Protein AF-A0A3D5URD0-F1 (afdb_monomer_lite)

Radius of gyration: 15.81 Å; chains: 1; bounding box: 38×29×40 Å

Secondary structure (DSSP, 8-state):
--S----HHHHHHHHHHHHHHHHS-GGG-SHHHHHHH-S-HHHHHHHGGGSTTSTTHHHHS-SS------SS-----TTTTTSTTHHHHHHHHHHHHHTT--SS----

Sequence (108 aa):
REGVAVTPEVKEHIWTALSSLASAPPGERTITGLAVLLQSNDLKQALRPYCVGGPYGRLLDAETEHLGSADVQAFEIEGLVGTGAAPAVLSYLFHRIGDRLDGRPTLL

pLDDT: mean 92.63, std 4.99, range [61.97, 98.0]

Foldseek 3Di:
DLPDDDDPVNVVQQVQLQVVLVPDDPLLSFLQNSLVSGPDPSVNVSSQLCPVVHVNVCQGGDSDDDQDDDLDGDDDCVVVPPDPCNVVSVVVVVVVVVVVCPPPDHDD

Structure (mmCIF, N/CA/C/O backbone):
data_AF-A0A3D5URD0-F1
#
_entry.id   AF-A0A3D5URD0-F1
#
loop_
_atom_site.group_PDB
_atom_site.id
_atom_site.type_symbol
_atom_site.label_atom_id
_atom_site.label_alt_id
_atom_site.label_comp_id
_atom_site.label_asym_id
_atom_site.label_entity_id
_atom_site.label_seq_id
_atom_site.pdbx_PDB_ins_code
_atom_site.Cartn_x
_atom_site.Cartn_y
_atom_site.Cartn_z
_atom_site.occupancy
_atom_site.B_iso_or_equiv
_atom_site.auth_seq_id
_atom_site.auth_comp_id
_atom_site.auth_asym_id
_atom_site.auth_atom_id
_atom_site.pdbx_PDB_model_num
ATOM 1 N N . ARG A 1 1 ? -6.542 12.037 0.686 1.00 61.97 1 ARG A N 1
ATOM 2 C CA . ARG A 1 1 ? -6.200 11.827 2.117 1.00 61.97 1 ARG A CA 1
ATOM 3 C C . ARG A 1 1 ? -7.468 11.329 2.791 1.00 61.97 1 ARG A C 1
ATOM 5 O O . ARG A 1 1 ? -8.451 12.049 2.729 1.00 61.97 1 ARG A O 1
ATOM 12 N N . GLU A 1 2 ? -7.446 10.150 3.408 1.00 74.75 2 GLU A N 1
ATOM 13 C CA . GLU A 1 2 ? -8.635 9.432 3.923 1.00 74.75 2 GLU A CA 1
ATOM 14 C C . GLU A 1 2 ? -9.267 10.036 5.199 1.00 74.75 2 GLU A C 1
ATOM 16 O O . GLU A 1 2 ? -10.017 9.374 5.902 1.00 74.75 2 GLU A O 1
ATOM 21 N N . GLY A 1 3 ? -8.948 11.287 5.548 1.00 81.12 3 GLY A N 1
ATOM 22 C CA . GLY A 1 3 ? -9.603 12.018 6.643 1.00 81.12 3 GLY A CA 1
ATOM 23 C C . GLY A 1 3 ? -9.240 11.604 8.077 1.00 81.12 3 GLY A C 1
ATOM 24 O O . GLY A 1 3 ? -9.632 12.307 9.002 1.00 81.12 3 GLY A O 1
ATOM 25 N N . VAL A 1 4 ? -8.463 10.535 8.288 1.00 89.94 4 VAL A N 1
ATOM 26 C CA . VAL A 1 4 ? -8.049 10.100 9.636 1.00 89.94 4 VAL A CA 1
ATOM 27 C C . VAL A 1 4 ? -6.846 10.905 10.135 1.00 89.94 4 VAL A C 1
ATOM 29 O O . VAL A 1 4 ? -5.800 10.965 9.483 1.00 89.94 4 VAL A O 1
ATOM 32 N N . ALA A 1 5 ? -6.974 11.513 11.315 1.00 93.12 5 ALA A N 1
ATOM 33 C CA . ALA A 1 5 ? -5.866 12.185 11.984 1.00 93.12 5 ALA A CA 1
ATOM 34 C C . ALA A 1 5 ? -4.856 11.158 12.524 1.00 93.12 5 ALA A C 1
ATOM 36 O O . ALA A 1 5 ? -5.217 10.237 13.253 1.00 93.12 5 ALA A O 1
ATOM 37 N N . VAL A 1 6 ? -3.572 11.323 12.194 1.00 92.19 6 VAL A N 1
ATOM 38 C CA . VAL A 1 6 ? -2.512 10.398 12.627 1.00 92.19 6 VAL A CA 1
ATOM 39 C C . VAL A 1 6 ? -2.054 10.752 14.044 1.00 92.19 6 VAL A C 1
ATOM 41 O O . VAL A 1 6 ? -1.115 11.526 14.236 1.00 92.19 6 VAL A O 1
ATOM 44 N N . THR A 1 7 ? -2.726 10.185 15.043 1.00 96.06 7 THR A N 1
ATOM 45 C CA . THR A 1 7 ? -2.371 10.307 16.466 1.00 96.06 7 THR A CA 1
ATOM 46 C C . THR A 1 7 ? -1.403 9.194 16.905 1.00 96.06 7 THR A C 1
ATOM 48 O O . THR A 1 7 ? -1.222 8.214 16.177 1.00 96.06 7 THR A O 1
ATOM 51 N N . PRO A 1 8 ? -0.763 9.300 18.086 1.00 97.12 8 PRO A N 1
ATOM 52 C CA . PRO A 1 8 ? 0.029 8.201 18.645 1.00 97.12 8 PRO A CA 1
ATOM 53 C C . PRO A 1 8 ? -0.762 6.893 18.795 1.00 97.12 8 PRO A C 1
ATOM 55 O O . PRO A 1 8 ? -0.252 5.836 18.448 1.00 97.12 8 PRO A O 1
ATOM 58 N N . GLU A 1 9 ? -2.023 6.965 19.221 1.00 96.00 9 GLU A N 1
ATOM 59 C CA . GLU A 1 9 ? -2.912 5.801 19.341 1.00 96.00 9 GLU A CA 1
ATOM 60 C C . GLU A 1 9 ? -3.201 5.146 17.981 1.00 96.00 9 GLU A C 1
ATOM 62 O O . GLU A 1 9 ? -3.118 3.928 17.841 1.00 96.00 9 GLU A O 1
ATOM 67 N N . VAL A 1 10 ? -3.441 5.949 16.937 1.00 96.00 10 VAL A N 1
ATOM 68 C CA . VAL A 1 10 ? -3.573 5.441 15.562 1.00 96.00 10 VAL A CA 1
ATOM 69 C C . VAL A 1 10 ? -2.302 4.718 15.116 1.00 96.00 10 VAL A C 1
ATOM 71 O O . VAL A 1 10 ? -2.385 3.644 14.519 1.00 96.00 10 VAL A O 1
ATOM 74 N N . LYS A 1 11 ? -1.122 5.272 15.420 1.00 96.19 11 LYS A N 1
ATOM 75 C CA . LYS A 1 11 ? 0.155 4.613 15.111 1.00 96.19 11 LYS A CA 1
ATOM 76 C C . LYS A 1 11 ? 0.299 3.287 15.855 1.00 96.19 11 LYS A C 1
ATOM 78 O O . LYS A 1 11 ? 0.754 2.329 15.241 1.00 96.19 11 LYS A O 1
ATOM 83 N N . GLU A 1 12 ? -0.122 3.217 17.115 1.00 97.44 12 GLU A N 1
ATOM 84 C CA . GLU A 1 12 ? -0.076 1.987 17.913 1.00 97.44 12 GLU A CA 1
ATOM 85 C C . GLU A 1 12 ? -0.989 0.896 17.336 1.00 97.44 12 GLU A C 1
ATOM 87 O O . GLU A 1 12 ? -0.570 -0.252 17.179 1.00 97.44 12 GLU A O 1
ATOM 92 N N . HIS A 1 13 ? -2.211 1.252 16.922 1.00 97.12 13 HIS A N 1
ATOM 93 C CA . HIS A 1 13 ? -3.109 0.316 16.241 1.00 97.12 13 HIS A CA 1
ATOM 94 C C . HIS A 1 13 ? -2.513 -0.224 14.941 1.00 97.12 13 HIS A C 1
ATOM 96 O O . HIS A 1 13 ? -2.592 -1.427 14.684 1.00 97.12 13 HIS A O 1
ATOM 102 N N . ILE A 1 14 ? -1.912 0.650 14.129 1.00 96.81 14 ILE A N 1
ATOM 103 C CA . ILE A 1 14 ? -1.244 0.253 12.884 1.00 96.81 14 ILE A CA 1
ATOM 104 C C . ILE A 1 14 ? -0.052 -0.657 13.193 1.00 96.81 14 ILE A C 1
ATOM 106 O O . ILE A 1 14 ? 0.079 -1.713 12.581 1.00 96.81 14 ILE A O 1
ATOM 110 N N . TRP A 1 15 ? 0.791 -0.279 14.155 1.00 97.75 15 TRP A N 1
ATOM 111 C CA . TRP A 1 15 ? 1.972 -1.043 14.551 1.00 97.75 15 TRP A CA 1
ATOM 112 C C . TRP A 1 15 ? 1.615 -2.446 15.047 1.00 97.75 15 TRP A C 1
ATOM 114 O O . TRP A 1 15 ? 2.189 -3.435 14.585 1.00 97.75 15 TRP A O 1
ATOM 124 N N . THR A 1 16 ? 0.627 -2.545 15.937 1.00 97.94 16 THR A N 1
ATOM 125 C CA . THR A 1 16 ? 0.133 -3.824 16.458 1.00 97.94 16 THR A CA 1
ATOM 126 C C . THR A 1 16 ? -0.404 -4.708 15.332 1.00 97.94 16 THR A C 1
ATOM 128 O O . THR A 1 16 ? -0.045 -5.884 15.244 1.00 97.94 16 THR A O 1
ATOM 131 N N . ALA A 1 17 ? -1.219 -4.149 14.429 1.00 98.00 17 ALA A N 1
ATOM 132 C CA . ALA A 1 17 ? -1.785 -4.900 13.312 1.00 98.00 17 ALA A CA 1
ATOM 133 C C . ALA A 1 17 ? -0.704 -5.370 12.321 1.00 98.00 17 ALA A C 1
ATOM 135 O O . ALA A 1 17 ? -0.721 -6.530 11.916 1.00 98.00 17 ALA A O 1
ATOM 136 N N . LEU A 1 18 ? 0.276 -4.522 11.988 1.00 97.94 18 LEU A N 1
ATOM 137 C CA . LEU A 1 18 ? 1.415 -4.894 11.137 1.00 97.94 18 LEU A CA 1
ATOM 138 C C . LEU A 1 18 ? 2.288 -5.980 11.776 1.00 97.94 18 LEU A C 1
ATOM 140 O O . LEU A 1 18 ? 2.690 -6.920 11.093 1.00 97.94 18 LEU A O 1
ATOM 144 N N . SER A 1 19 ? 2.552 -5.881 13.081 1.00 98.00 19 SER A N 1
ATOM 145 C CA . SER A 1 19 ? 3.328 -6.881 13.826 1.00 98.00 19 SER A CA 1
ATOM 146 C C .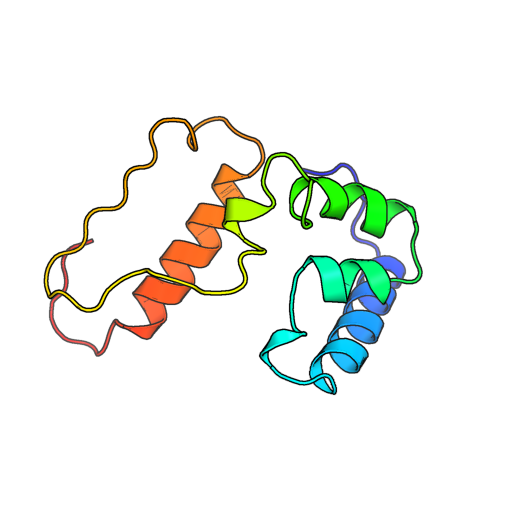 SER A 1 19 ? 2.628 -8.241 13.826 1.00 98.00 19 SER A C 1
ATOM 148 O O . SER A 1 19 ? 3.270 -9.273 13.639 1.00 98.00 19 SER A O 1
ATOM 150 N N . SER A 1 20 ? 1.300 -8.247 13.976 1.00 97.75 20 SER A N 1
ATOM 151 C CA . SER A 1 20 ? 0.488 -9.460 13.854 1.00 97.75 20 SER A CA 1
ATOM 152 C C . SER A 1 20 ? 0.510 -10.008 12.423 1.00 97.75 20 SER A C 1
ATOM 154 O O . SER A 1 20 ? 0.799 -11.189 12.231 1.00 97.75 20 SER A O 1
ATOM 156 N N . LEU A 1 21 ? 0.310 -9.156 11.413 1.00 97.62 21 LEU A N 1
ATOM 157 C CA . LEU A 1 21 ? 0.326 -9.550 10.002 1.00 97.62 21 LEU A CA 1
ATOM 158 C C . LEU A 1 21 ? 1.675 -10.139 9.574 1.00 97.62 21 LEU A C 1
ATOM 160 O O . LEU A 1 21 ? 1.720 -11.081 8.789 1.00 97.62 21 LEU A O 1
ATOM 164 N N . ALA A 1 22 ? 2.782 -9.634 10.121 1.00 97.44 22 ALA A N 1
ATOM 165 C CA . ALA A 1 22 ? 4.119 -10.145 9.834 1.00 97.44 22 ALA A CA 1
ATOM 166 C C . ALA A 1 22 ? 4.297 -11.627 10.220 1.00 97.44 22 ALA A C 1
ATOM 168 O O . ALA A 1 22 ? 5.142 -12.307 9.637 1.00 97.44 22 ALA A O 1
ATOM 169 N N . SER A 1 23 ? 3.495 -12.140 11.162 1.00 96.50 23 SER A N 1
ATOM 170 C CA . SER A 1 23 ? 3.490 -13.561 11.536 1.00 96.50 23 SER A CA 1
ATOM 171 C C . SER A 1 23 ? 2.687 -14.453 10.579 1.00 96.50 23 SER A C 1
ATOM 173 O O . SER A 1 23 ? 2.911 -15.662 10.552 1.00 96.50 23 SER A O 1
ATOM 175 N N . ALA A 1 24 ? 1.799 -13.875 9.764 1.00 95.62 24 ALA A N 1
ATOM 176 C CA . ALA A 1 24 ? 1.016 -14.613 8.779 1.00 95.62 24 ALA A CA 1
ATOM 177 C C . ALA A 1 24 ? 1.900 -15.106 7.612 1.00 95.62 24 ALA A C 1
ATOM 179 O O . ALA A 1 24 ? 2.969 -14.530 7.350 1.00 95.62 24 ALA A O 1
ATOM 180 N N . PRO A 1 25 ? 1.484 -16.155 6.878 1.00 94.50 25 PRO A N 1
ATOM 181 C CA . PRO A 1 25 ? 2.123 -16.569 5.632 1.00 94.50 25 PRO A CA 1
ATOM 182 C C . PRO A 1 25 ? 2.250 -15.405 4.634 1.00 94.50 25 PRO A C 1
ATOM 184 O O . PRO A 1 25 ? 1.354 -14.566 4.577 1.00 94.50 25 PRO A O 1
ATOM 187 N N . PRO A 1 26 ? 3.315 -15.336 3.808 1.00 91.38 26 PRO A N 1
ATOM 188 C CA . PRO A 1 26 ? 3.530 -14.215 2.888 1.00 91.38 26 PRO A CA 1
ATOM 189 C C . PRO A 1 26 ? 2.334 -13.865 1.990 1.00 91.38 26 PRO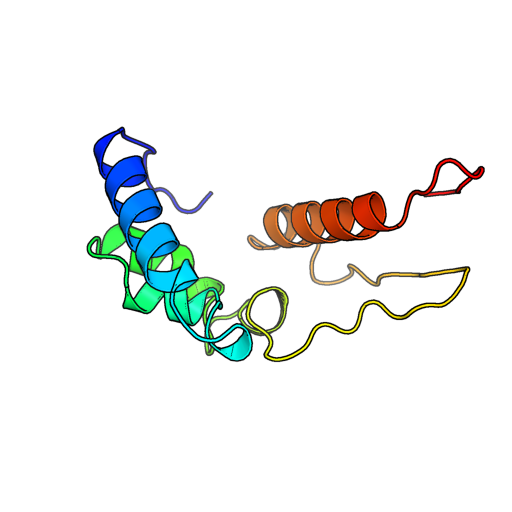 A C 1
ATOM 191 O O . PRO A 1 26 ? 2.051 -12.685 1.819 1.00 91.38 26 PRO A O 1
ATOM 194 N N . GLY A 1 27 ? 1.602 -14.862 1.480 1.00 90.31 27 GLY A N 1
ATOM 195 C CA . GLY A 1 27 ? 0.416 -14.639 0.638 1.00 90.31 27 GLY A CA 1
ATOM 196 C C . GLY A 1 27 ? -0.781 -14.020 1.370 1.00 90.31 27 GLY A C 1
ATOM 197 O O . GLY A 1 27 ? -1.685 -13.493 0.736 1.00 90.31 27 GLY A O 1
ATOM 198 N N . GLU A 1 28 ? -0.781 -14.035 2.703 1.00 91.00 28 GLU A N 1
ATOM 199 C CA . GLU A 1 28 ? -1.826 -13.426 3.533 1.00 91.00 28 GLU A CA 1
ATOM 200 C C . GLU A 1 28 ? -1.456 -12.001 3.983 1.00 91.00 28 GLU A C 1
ATOM 202 O O . GLU A 1 28 ? -2.294 -11.290 4.540 1.00 91.00 28 GLU A O 1
ATOM 207 N N . ARG A 1 29 ? -0.221 -11.545 3.715 1.00 94.88 29 ARG A N 1
ATOM 208 C CA . ARG A 1 29 ? 0.296 -10.217 4.098 1.00 94.88 29 ARG A CA 1
ATOM 209 C C . ARG A 1 29 ? -0.173 -9.126 3.137 1.00 94.88 29 ARG A C 1
ATOM 211 O O . ARG A 1 29 ? 0.619 -8.504 2.436 1.00 94.88 29 ARG A O 1
ATOM 218 N N . THR A 1 30 ? -1.480 -8.917 3.117 1.00 95.06 30 THR A N 1
ATOM 219 C CA . THR A 1 30 ? -2.202 -8.067 2.163 1.00 95.06 30 THR A CA 1
ATOM 220 C C . THR A 1 30 ? -2.808 -6.839 2.859 1.00 95.06 30 THR A C 1
ATOM 222 O O . THR A 1 30 ? -2.858 -6.778 4.092 1.00 95.06 30 THR A O 1
ATOM 225 N N . ILE A 1 31 ? -3.290 -5.845 2.102 1.00 96.00 31 ILE A N 1
ATOM 226 C CA . ILE A 1 31 ? -4.025 -4.697 2.667 1.00 96.00 31 ILE A CA 1
ATOM 227 C C . ILE A 1 31 ? -5.338 -5.183 3.285 1.00 96.00 31 ILE A C 1
ATOM 229 O O . ILE A 1 31 ? -5.688 -4.746 4.384 1.00 96.00 31 ILE A O 1
ATOM 233 N N . THR A 1 32 ? -6.032 -6.127 2.641 1.00 96.19 32 THR A N 1
ATOM 234 C CA . THR A 1 32 ? -7.209 -6.779 3.240 1.00 96.19 32 THR A CA 1
ATOM 235 C C . THR A 1 32 ? -6.848 -7.493 4.542 1.00 96.19 32 THR A C 1
ATOM 237 O O . THR A 1 32 ? -7.544 -7.320 5.544 1.00 96.19 32 THR A O 1
ATOM 240 N N . GLY A 1 33 ? -5.739 -8.238 4.572 1.00 96.06 33 GLY A N 1
ATOM 241 C CA . GLY A 1 33 ? -5.241 -8.894 5.785 1.00 96.06 33 GLY A CA 1
ATOM 242 C C . GLY A 1 33 ? -4.966 -7.896 6.913 1.00 96.06 33 GLY A C 1
ATOM 243 O O . GLY A 1 33 ? -5.425 -8.085 8.042 1.00 96.06 33 GLY A O 1
ATOM 244 N N . LEU A 1 34 ? -4.308 -6.774 6.603 1.00 97.25 34 LEU A N 1
ATOM 245 C CA . LEU A 1 34 ? -4.092 -5.681 7.554 1.00 97.25 34 LEU A CA 1
ATOM 246 C C . LEU A 1 34 ? -5.416 -5.108 8.082 1.00 97.25 34 LEU A C 1
ATOM 248 O O . LEU A 1 34 ? -5.574 -4.913 9.289 1.00 97.25 34 LEU A O 1
ATOM 252 N N . ALA A 1 35 ? -6.376 -4.849 7.191 1.00 96.81 35 ALA A N 1
ATOM 253 C CA . ALA A 1 35 ? -7.678 -4.297 7.550 1.00 96.81 35 ALA A CA 1
ATOM 254 C C . ALA A 1 35 ? -8.465 -5.220 8.493 1.00 96.81 35 ALA A C 1
ATOM 256 O O . ALA A 1 35 ? -9.136 -4.734 9.403 1.00 96.81 35 ALA A O 1
ATOM 257 N N . VAL A 1 36 ? -8.357 -6.540 8.331 1.00 96.00 36 VAL A N 1
ATOM 258 C CA . VAL A 1 36 ? -8.980 -7.514 9.241 1.00 96.00 36 VAL A CA 1
ATOM 259 C C . VAL A 1 36 ? -8.397 -7.414 10.655 1.00 96.00 36 VAL A C 1
ATOM 261 O O . VAL A 1 36 ? -9.157 -7.418 11.625 1.00 96.00 36 VAL A O 1
ATOM 264 N N . LEU A 1 37 ? -7.073 -7.273 10.774 1.00 97.19 37 LEU A N 1
ATOM 265 C CA . LEU A 1 37 ? -6.357 -7.266 12.058 1.00 97.19 37 LEU A CA 1
ATOM 266 C C . LEU A 1 37 ? -6.449 -5.937 12.820 1.00 97.19 37 LEU A C 1
ATOM 268 O O . LEU A 1 37 ? -6.296 -5.910 14.046 1.00 97.19 37 LEU A O 1
ATOM 272 N N . LEU A 1 38 ? -6.711 -4.831 12.120 1.00 97.31 38 LEU A N 1
ATOM 273 C CA . LEU A 1 38 ? -6.885 -3.524 12.747 1.00 97.31 38 LEU A CA 1
ATOM 274 C C . LEU A 1 38 ? -8.002 -3.548 13.799 1.00 97.31 38 LEU A C 1
ATOM 276 O O . LEU A 1 38 ? -9.060 -4.143 13.612 1.00 97.31 38 LEU A O 1
ATOM 280 N N . GLN A 1 39 ? -7.787 -2.851 14.911 1.00 94.38 39 GLN A N 1
ATOM 281 C CA . GLN A 1 39 ? -8.793 -2.732 15.975 1.00 94.38 39 GLN A CA 1
ATOM 282 C C . GLN A 1 39 ? -9.666 -1.473 15.824 1.00 94.38 39 GLN A C 1
ATOM 284 O O . GLN A 1 39 ? -10.765 -1.412 16.365 1.00 94.38 39 GLN A O 1
ATOM 289 N N . SER A 1 40 ? -9.222 -0.487 15.038 1.00 96.44 40 SER A N 1
ATOM 290 C CA . SER A 1 40 ? -9.954 0.763 14.796 1.00 96.44 40 SER A CA 1
ATOM 291 C C . SER A 1 40 ? -10.855 0.668 13.563 1.00 96.44 40 SER A C 1
ATOM 293 O O . SER A 1 40 ? -10.382 0.405 12.456 1.00 96.44 40 SER A O 1
ATOM 295 N N . ASN A 1 41 ? -12.151 0.940 13.739 1.00 95.19 41 ASN A N 1
ATOM 296 C CA . ASN A 1 41 ? -13.120 0.971 12.639 1.00 95.19 41 ASN A CA 1
ATOM 297 C C . ASN A 1 41 ? -12.854 2.109 11.647 1.00 95.19 41 ASN A C 1
ATOM 299 O O . ASN A 1 41 ? -13.012 1.903 10.446 1.00 95.19 41 ASN A O 1
ATOM 303 N N . ASP A 1 42 ? -12.404 3.269 12.121 1.00 95.19 42 ASP A N 1
ATOM 304 C CA . ASP A 1 42 ? -12.093 4.410 11.254 1.00 95.19 42 ASP A CA 1
ATOM 305 C C . ASP A 1 42 ? -10.928 4.075 10.315 1.00 95.19 42 ASP A C 1
ATOM 307 O O . ASP A 1 42 ? -10.988 4.347 9.116 1.00 95.19 42 ASP A O 1
ATOM 311 N N . LEU A 1 43 ? -9.898 3.386 10.827 1.00 96.06 43 LEU A N 1
ATOM 312 C CA . LEU A 1 43 ? -8.790 2.902 9.999 1.00 96.06 43 LEU A CA 1
ATOM 313 C C . LEU A 1 43 ? -9.242 1.836 8.994 1.00 96.06 43 LEU A C 1
ATOM 315 O O . LEU A 1 43 ? -8.816 1.870 7.840 1.00 96.06 43 LEU A O 1
ATOM 319 N N . LYS A 1 44 ? -10.142 0.925 9.388 1.00 95.94 44 LYS A N 1
ATOM 320 C CA . LYS A 1 44 ? -10.737 -0.045 8.451 1.00 95.94 44 LYS A CA 1
ATOM 321 C C . LYS A 1 44 ? -11.493 0.650 7.326 1.00 95.94 44 LYS A C 1
ATOM 323 O O . LYS A 1 44 ? -11.338 0.276 6.168 1.00 95.94 44 LYS A O 1
ATOM 328 N N . GLN A 1 45 ? -12.297 1.662 7.649 1.00 94.50 45 GLN A N 1
ATOM 329 C CA . GLN A 1 45 ? -13.031 2.432 6.645 1.00 94.50 45 GLN A CA 1
ATOM 330 C C . GLN A 1 45 ? -12.084 3.182 5.706 1.00 94.50 45 GLN A C 1
ATOM 332 O O . GLN A 1 45 ? -12.299 3.149 4.497 1.00 94.50 45 GLN A O 1
ATOM 337 N N . ALA A 1 46 ? -11.013 3.774 6.240 1.00 94.81 46 ALA A N 1
ATOM 338 C CA . ALA A 1 46 ? -9.992 4.460 5.453 1.00 94.81 46 ALA A CA 1
ATOM 339 C C . ALA A 1 46 ? -9.242 3.524 4.486 1.00 94.81 46 ALA A C 1
ATOM 341 O O . ALA A 1 46 ? -8.905 3.926 3.376 1.00 94.81 46 ALA A O 1
ATOM 342 N N . LEU A 1 47 ? -8.992 2.267 4.874 1.00 95.25 47 LEU A N 1
ATOM 343 C CA . LEU A 1 47 ? -8.321 1.282 4.013 1.00 95.25 47 LEU A CA 1
ATOM 344 C C . LEU A 1 47 ? -9.264 0.554 3.051 1.00 95.25 47 LEU A C 1
ATOM 346 O O . LEU A 1 47 ? -8.806 0.011 2.044 1.00 95.25 47 LEU A O 1
ATOM 350 N N . ARG A 1 48 ? -10.576 0.558 3.315 1.00 94.94 48 ARG A N 1
ATOM 351 C CA . ARG A 1 48 ? -11.581 -0.173 2.530 1.00 94.94 48 ARG A CA 1
ATOM 352 C C . ARG A 1 48 ? -11.482 0.045 1.013 1.00 94.94 48 ARG A C 1
ATOM 354 O O . ARG A 1 48 ? -11.645 -0.942 0.298 1.00 94.94 48 ARG A O 1
ATOM 361 N N . PRO A 1 49 ? -11.212 1.256 0.480 1.00 94.44 49 PRO A N 1
ATOM 362 C CA . PRO A 1 49 ? -11.102 1.446 -0.964 1.00 94.44 49 PRO A CA 1
ATOM 363 C C . PRO A 1 49 ? -10.003 0.610 -1.628 1.00 94.44 49 PRO A C 1
ATOM 365 O O . PRO A 1 49 ? -10.144 0.251 -2.797 1.00 94.44 49 PRO A O 1
ATOM 368 N N . TYR A 1 50 ? -8.940 0.304 -0.883 1.00 95.06 50 TYR A N 1
ATOM 369 C CA . TYR A 1 50 ? -7.781 -0.466 -1.330 1.00 95.06 50 TYR A CA 1
ATOM 370 C C . TYR A 1 50 ? -7.889 -1.955 -1.014 1.00 95.06 50 TYR A C 1
ATOM 372 O O . TYR A 1 50 ? -7.050 -2.706 -1.477 1.00 95.06 50 TYR A O 1
ATOM 380 N N . CYS A 1 51 ? -8.885 -2.384 -0.238 1.00 95.81 51 CYS A N 1
ATOM 381 C CA . CYS A 1 51 ? -9.101 -3.799 0.049 1.00 95.81 51 CYS A CA 1
ATOM 382 C C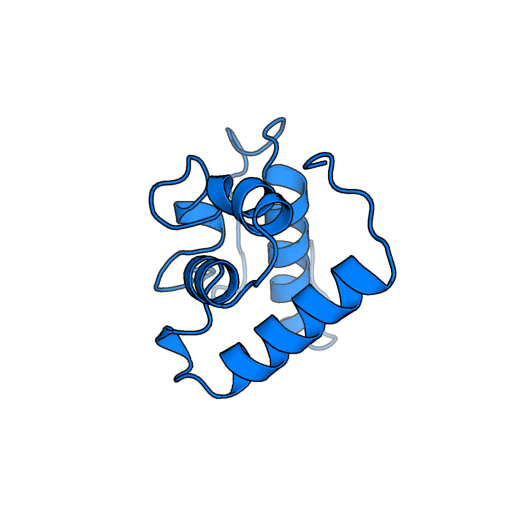 . CYS A 1 51 ? -9.733 -4.516 -1.157 1.00 95.81 51 CYS A C 1
ATOM 384 O O . CYS A 1 51 ? -10.329 -3.880 -2.037 1.00 95.81 51 CYS A O 1
ATOM 386 N N . VAL A 1 52 ? -9.697 -5.849 -1.164 1.00 94.06 52 VAL A N 1
ATOM 387 C CA . VAL A 1 52 ? -10.444 -6.687 -2.110 1.00 94.06 52 VAL A CA 1
ATOM 388 C C . VAL A 1 52 ? -11.925 -6.283 -2.113 1.00 94.06 52 VAL A C 1
ATOM 390 O O . VAL A 1 52 ? -12.563 -6.138 -1.070 1.00 94.06 52 VAL A O 1
ATOM 393 N N . GLY A 1 53 ? -12.478 -6.065 -3.310 1.00 89.81 53 GLY A N 1
ATOM 394 C CA . GLY A 1 53 ? -13.850 -5.578 -3.507 1.00 89.81 53 GLY A CA 1
ATOM 395 C C . GLY A 1 53 ? -14.022 -4.056 -3.389 1.00 89.81 53 G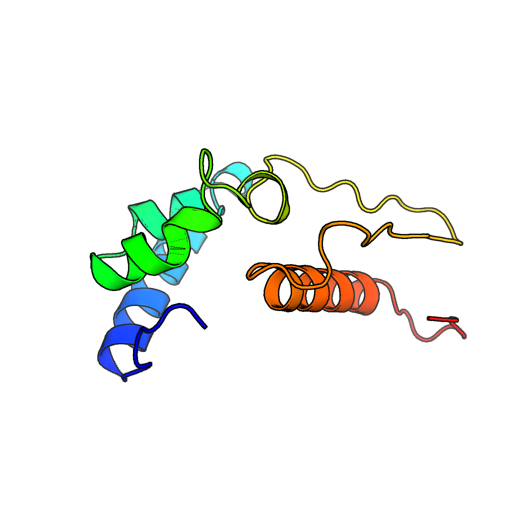LY A C 1
ATOM 396 O O . GLY A 1 53 ? -15.101 -3.545 -3.689 1.00 89.81 53 GLY A O 1
ATOM 397 N N . GLY A 1 54 ? -12.981 -3.317 -2.993 1.00 93.44 54 GLY A N 1
ATOM 398 C CA . GLY A 1 54 ? -12.926 -1.860 -3.088 1.00 93.44 54 GLY A CA 1
ATOM 399 C C . GLY A 1 54 ? -12.603 -1.373 -4.512 1.00 93.44 54 GLY A C 1
ATOM 400 O O . GLY A 1 54 ? -12.042 -2.126 -5.313 1.00 93.44 54 GLY A O 1
ATOM 401 N N . PRO A 1 55 ? -12.909 -0.103 -4.849 1.00 92.44 55 PRO A N 1
ATOM 402 C CA . PRO A 1 55 ? -12.648 0.480 -6.173 1.00 92.44 55 PRO A CA 1
ATOM 403 C C . PRO A 1 55 ? -11.176 0.420 -6.615 1.00 92.44 55 PRO A C 1
ATOM 405 O O . PRO A 1 55 ? -10.898 0.444 -7.813 1.00 92.44 55 PRO A O 1
ATOM 408 N N . TYR A 1 56 ? -10.237 0.328 -5.669 1.00 93.00 56 TYR A N 1
ATOM 409 C CA . TYR A 1 56 ? -8.796 0.296 -5.918 1.00 93.00 56 TYR A CA 1
ATOM 410 C C . TYR A 1 56 ? -8.137 -1.021 -5.493 1.00 93.00 56 TYR A C 1
ATOM 412 O O . TYR A 1 56 ? -6.914 -1.123 -5.567 1.00 93.00 56 TYR A O 1
ATOM 420 N N . GLY A 1 57 ? -8.912 -2.039 -5.095 1.00 91.62 57 GLY A N 1
ATOM 421 C CA . GLY A 1 57 ? -8.372 -3.309 -4.588 1.00 91.62 57 GLY A CA 1
ATOM 422 C C . GLY A 1 57 ? -7.398 -3.982 -5.553 1.00 91.62 57 GLY A C 1
ATOM 423 O O . GLY A 1 57 ? -6.328 -4.434 -5.166 1.00 91.62 57 GLY A O 1
ATOM 424 N N . ARG A 1 58 ? -7.697 -3.926 -6.855 1.00 89.62 58 ARG A N 1
ATOM 425 C CA . ARG A 1 58 ? -6.830 -4.487 -7.903 1.00 89.62 58 ARG A CA 1
ATOM 426 C C . ARG A 1 58 ? -5.458 -3.812 -8.044 1.00 89.62 58 ARG A C 1
ATOM 428 O O . ARG A 1 58 ? -4.629 -4.326 -8.781 1.00 89.62 58 ARG A O 1
ATOM 435 N N . LEU A 1 59 ? -5.254 -2.634 -7.447 1.00 92.00 59 LEU A N 1
ATOM 436 C CA . LEU A 1 59 ? -4.037 -1.841 -7.641 1.00 92.00 59 LEU A CA 1
ATOM 437 C C . LEU A 1 59 ? -2.947 -2.191 -6.626 1.00 92.00 59 LEU A C 1
ATOM 439 O O . LEU A 1 59 ? -1.783 -2.254 -7.000 1.00 92.00 59 LEU A O 1
ATOM 443 N N . LEU A 1 60 ? -3.321 -2.380 -5.356 1.00 91.44 60 LEU A N 1
ATOM 444 C CA . LEU A 1 60 ? -2.373 -2.559 -4.246 1.00 91.44 60 LEU A CA 1
ATOM 445 C C . LEU A 1 60 ? -2.650 -3.798 -3.385 1.00 91.44 60 LEU A C 1
ATOM 447 O O . LEU A 1 60 ? -1.876 -4.086 -2.479 1.00 91.44 60 LEU A O 1
ATOM 451 N N . ASP A 1 61 ? -3.740 -4.515 -3.653 1.00 94.00 61 ASP A N 1
ATOM 452 C CA . ASP A 1 61 ? -4.190 -5.671 -2.870 1.00 94.00 61 ASP A CA 1
ATOM 453 C C . ASP A 1 61 ? -4.455 -6.887 -3.769 1.00 94.00 61 ASP A C 1
ATOM 455 O O . ASP A 1 61 ? -5.327 -7.717 -3.513 1.00 94.00 61 ASP A O 1
ATOM 459 N N . ALA A 1 62 ? -3.722 -6.950 -4.882 1.00 85.50 62 ALA A N 1
ATOM 460 C CA . ALA A 1 62 ? -3.727 -8.082 -5.793 1.00 85.50 62 ALA A CA 1
ATOM 461 C C . ALA A 1 62 ? -2.931 -9.258 -5.204 1.00 85.50 62 ALA A C 1
ATOM 463 O O . ALA A 1 62 ? -1.940 -9.059 -4.505 1.00 85.50 62 ALA A O 1
ATOM 464 N N . GLU A 1 63 ? -3.340 -10.486 -5.536 1.00 80.31 63 GLU A N 1
ATOM 465 C CA . GLU A 1 63 ? -2.671 -11.719 -5.091 1.00 80.31 63 GLU A CA 1
ATOM 466 C C . GLU A 1 63 ? -1.225 -11.816 -5.600 1.00 80.31 63 GLU A C 1
ATOM 468 O O . GLU A 1 63 ? -0.335 -12.304 -4.903 1.00 80.31 63 GLU A O 1
ATOM 473 N N . THR A 1 64 ? -0.983 -11.323 -6.814 1.00 82.00 64 THR A N 1
ATOM 474 C CA . THR A 1 64 ? 0.323 -11.343 -7.466 1.00 82.00 64 THR A CA 1
ATOM 475 C C . THR A 1 64 ? 0.666 -9.991 -8.062 1.00 82.00 64 THR A C 1
ATOM 477 O O . THR A 1 64 ? -0.181 -9.271 -8.595 1.00 82.00 64 THR A O 1
ATOM 480 N N . GLU A 1 65 ? 1.953 -9.664 -8.013 1.00 87.00 65 GLU A N 1
ATOM 481 C CA . GLU A 1 65 ? 2.500 -8.484 -8.662 1.00 87.00 65 GLU A CA 1
ATOM 482 C C . GLU A 1 65 ? 3.156 -8.856 -9.999 1.00 87.00 65 GLU A C 1
ATOM 484 O O . GLU A 1 65 ? 3.920 -9.818 -10.098 1.00 87.00 65 GLU A O 1
ATOM 489 N N . HIS A 1 66 ? 2.893 -8.051 -11.030 1.00 84.75 66 HIS A N 1
ATOM 490 C CA . HIS A 1 66 ? 3.411 -8.261 -12.378 1.00 84.75 66 HIS A CA 1
ATOM 491 C C . HIS A 1 66 ? 4.063 -6.991 -12.944 1.00 84.75 66 HIS A C 1
ATOM 493 O O . HIS A 1 66 ? 3.568 -6.408 -13.903 1.00 84.75 66 HIS A O 1
ATOM 499 N N . LEU A 1 67 ? 5.194 -6.561 -12.372 1.00 87.38 67 LEU A N 1
ATOM 500 C CA . LEU A 1 67 ? 5.968 -5.430 -12.916 1.00 87.38 67 LEU A CA 1
ATOM 501 C C . LEU A 1 67 ? 6.861 -5.820 -14.105 1.00 87.38 67 LEU A C 1
ATOM 503 O O . LEU A 1 67 ? 7.321 -4.949 -14.835 1.00 87.38 67 LEU A O 1
ATOM 507 N N . GLY A 1 68 ? 7.111 -7.115 -14.319 1.00 86.69 68 GLY A N 1
ATOM 508 C CA . GLY A 1 68 ? 7.989 -7.623 -15.380 1.00 86.69 68 GLY A CA 1
ATOM 509 C C . GLY A 1 68 ? 9.488 -7.459 -15.084 1.00 86.69 68 GLY A C 1
ATOM 510 O O . GLY A 1 68 ? 9.880 -6.852 -14.091 1.00 86.69 68 GLY A O 1
ATOM 511 N N . SER A 1 69 ? 10.334 -8.011 -15.958 1.00 86.62 69 SER A N 1
ATOM 512 C CA 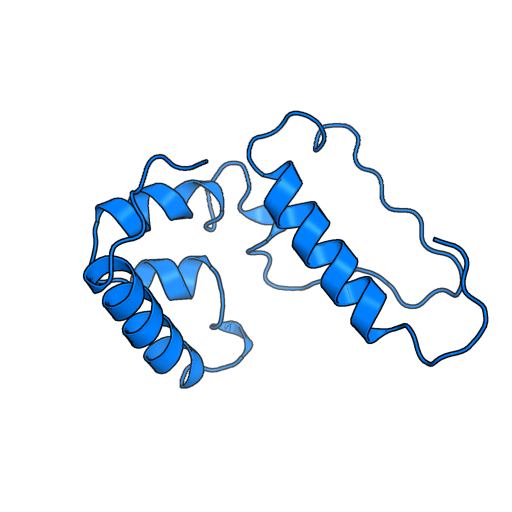. SER A 1 69 ? 11.800 -8.074 -15.786 1.00 86.62 69 SER A CA 1
ATOM 513 C C . SER A 1 69 ? 12.603 -7.526 -16.972 1.00 86.62 69 SER A C 1
ATOM 515 O O . SER A 1 69 ? 13.823 -7.657 -16.992 1.00 86.62 69 SER A O 1
ATOM 517 N N . ALA A 1 70 ? 11.940 -6.913 -17.955 1.00 90.62 70 ALA A N 1
ATOM 518 C CA . ALA A 1 70 ? 12.601 -6.338 -19.125 1.00 90.62 70 ALA A CA 1
ATOM 519 C C . ALA A 1 70 ? 13.513 -5.148 -18.762 1.00 90.62 70 ALA A C 1
ATOM 521 O O . ALA A 1 70 ? 13.282 -4.472 -17.752 1.00 90.62 70 ALA A O 1
ATOM 522 N N . ASP A 1 71 ? 14.506 -4.887 -19.622 1.00 88.62 71 ASP A N 1
ATOM 523 C CA . ASP A 1 71 ? 15.431 -3.744 -19.517 1.00 88.62 71 ASP A CA 1
ATOM 524 C C . ASP A 1 71 ? 14.720 -2.396 -19.704 1.00 88.62 71 ASP A C 1
ATOM 526 O O . ASP A 1 71 ? 15.146 -1.381 -19.161 1.00 88.62 71 ASP A O 1
ATOM 530 N N . VAL A 1 72 ? 13.618 -2.390 -20.461 1.00 91.56 72 VAL A N 1
ATOM 531 C CA . VAL A 1 72 ? 12.750 -1.228 -20.665 1.00 91.56 72 VAL A CA 1
ATOM 532 C C . VAL A 1 72 ? 11.361 -1.565 -20.148 1.00 91.56 72 VAL A C 1
ATOM 534 O O . VAL A 1 72 ? 10.792 -2.599 -20.506 1.00 91.56 72 VAL A O 1
ATOM 537 N N . GLN A 1 73 ? 10.808 -0.684 -19.319 1.00 91.81 73 GLN A N 1
ATOM 538 C CA . GLN A 1 73 ? 9.473 -0.832 -18.751 1.00 91.81 73 GLN A CA 1
ATOM 539 C C . GLN A 1 73 ? 8.666 0.437 -18.978 1.00 91.81 73 GLN A C 1
ATOM 541 O O . GLN A 1 73 ? 9.164 1.538 -18.762 1.00 91.81 73 GLN A O 1
ATOM 546 N N . ALA A 1 74 ? 7.417 0.268 -19.400 1.00 93.06 74 ALA A N 1
ATOM 547 C CA . ALA A 1 74 ? 6.452 1.346 -19.526 1.00 93.06 74 ALA A CA 1
ATOM 548 C C . ALA A 1 74 ? 5.234 1.006 -18.666 1.00 93.06 74 ALA A C 1
ATOM 550 O O . ALA A 1 74 ? 4.712 -0.108 -18.739 1.00 93.06 74 ALA A O 1
ATOM 551 N N . PHE A 1 75 ? 4.797 1.965 -17.854 1.00 92.12 75 PHE A N 1
ATOM 552 C CA . PHE A 1 75 ? 3.619 1.841 -17.005 1.00 92.12 75 PHE A CA 1
ATOM 553 C C . PHE A 1 75 ? 2.559 2.817 -17.501 1.00 92.12 75 PHE A C 1
ATOM 555 O O . PHE A 1 75 ? 2.785 4.026 -17.501 1.00 92.12 75 PHE A O 1
ATOM 562 N N . GLU A 1 76 ? 1.411 2.290 -17.924 1.00 91.38 76 GLU A N 1
ATOM 563 C CA . GLU A 1 76 ? 0.260 3.116 -18.276 1.00 91.38 76 GLU A CA 1
ATOM 564 C C . GLU A 1 76 ? -0.403 3.639 -16.998 1.00 91.38 76 GLU A C 1
ATOM 566 O O . GLU A 1 76 ? -0.700 2.870 -16.079 1.00 91.38 76 GLU A O 1
ATOM 571 N N . ILE A 1 77 ? -0.615 4.951 -16.936 1.00 91.12 77 ILE A N 1
ATOM 572 C CA . ILE A 1 77 ? -1.188 5.642 -15.771 1.00 91.12 77 ILE A CA 1
ATOM 573 C C . ILE A 1 77 ? -2.461 6.416 -16.123 1.00 91.12 77 ILE A C 1
ATOM 575 O O . ILE A 1 77 ? -3.043 7.084 -15.259 1.00 91.12 77 ILE A O 1
ATOM 579 N N . GLU A 1 78 ? -2.925 6.329 -17.369 1.00 91.38 78 GLU A N 1
ATOM 580 C CA . GLU A 1 78 ? -4.241 6.805 -17.759 1.00 91.38 78 GLU A CA 1
ATOM 581 C C . GLU A 1 78 ? -5.322 6.150 -16.884 1.00 91.38 78 GLU A C 1
ATOM 583 O O . GLU A 1 78 ? -5.312 4.953 -16.592 1.00 91.38 78 GLU A O 1
ATOM 588 N N . GLY A 1 79 ? -6.239 6.973 -16.373 1.00 89.25 79 GLY A N 1
ATOM 589 C CA . GLY A 1 79 ? -7.262 6.541 -15.419 1.00 89.25 79 GLY A CA 1
ATOM 590 C C . GLY A 1 79 ? -6.764 6.317 -13.985 1.00 89.25 79 GLY A C 1
ATOM 591 O O . GLY A 1 79 ? -7.597 6.189 -13.091 1.00 89.25 79 GLY A O 1
ATOM 592 N N . LEU A 1 80 ? -5.448 6.318 -13.728 1.00 93.06 80 LEU A N 1
ATOM 593 C CA . LEU A 1 80 ? -4.890 6.400 -12.374 1.00 93.06 80 LEU A CA 1
ATOM 594 C C . LEU A 1 80 ? -4.729 7.860 -11.946 1.00 93.06 80 LEU A C 1
ATOM 596 O O . LEU A 1 80 ? -5.100 8.217 -10.826 1.00 93.06 80 LEU A O 1
ATOM 600 N N . VAL A 1 81 ? -4.182 8.708 -12.821 1.00 91.94 81 VAL A N 1
ATOM 601 C CA . VAL A 1 81 ? -3.953 10.130 -12.524 1.00 91.94 81 VAL A CA 1
ATOM 602 C C . VAL A 1 81 ? -5.273 10.819 -12.168 1.00 91.94 81 VAL A C 1
ATOM 604 O O . VAL A 1 81 ? -6.282 10.666 -12.850 1.00 91.94 81 VAL A O 1
ATOM 607 N N . GLY A 1 82 ? -5.269 11.576 -11.068 1.00 89.06 82 GLY A N 1
ATOM 608 C CA . GLY A 1 82 ? -6.460 12.259 -10.550 1.00 89.06 82 GLY A CA 1
ATOM 609 C C . GLY A 1 82 ? -7.357 11.395 -9.656 1.00 89.06 82 GLY A C 1
ATOM 610 O O . GLY A 1 82 ? -8.249 11.935 -9.006 1.00 89.06 82 GLY A O 1
ATOM 611 N N . THR A 1 83 ? -7.108 10.085 -9.551 1.00 93.00 83 THR A N 1
ATOM 612 C CA . THR A 1 83 ? -7.793 9.231 -8.567 1.00 93.00 83 THR A CA 1
ATOM 613 C C . THR A 1 83 ? -7.209 9.400 -7.164 1.00 93.00 83 THR A C 1
ATOM 615 O O . THR A 1 83 ? -6.062 9.815 -6.984 1.00 93.00 83 THR A O 1
ATOM 618 N N . GLY A 1 84 ? -7.983 9.007 -6.146 1.00 90.19 84 GLY A N 1
ATOM 619 C CA . GLY A 1 84 ? -7.509 8.990 -4.757 1.00 90.19 84 GLY A CA 1
ATOM 620 C C . GLY A 1 84 ? -6.351 8.014 -4.511 1.00 90.19 84 GLY A C 1
ATOM 621 O O . GLY A 1 84 ? -5.553 8.250 -3.606 1.00 90.19 84 GLY A O 1
ATOM 622 N N . ALA A 1 85 ? -6.229 6.969 -5.338 1.00 93.56 85 ALA A N 1
ATOM 623 C CA . ALA A 1 85 ? -5.198 5.939 -5.227 1.00 93.56 85 ALA A CA 1
ATOM 624 C C . ALA A 1 85 ? -3.853 6.327 -5.852 1.00 93.56 85 ALA A C 1
ATOM 626 O O . ALA A 1 85 ? -2.836 5.725 -5.505 1.00 93.56 85 ALA A O 1
ATOM 627 N N . ALA A 1 86 ? -3.829 7.327 -6.742 1.00 95.00 86 ALA A N 1
ATOM 628 C CA . ALA A 1 86 ? -2.635 7.689 -7.506 1.00 95.00 86 ALA A CA 1
ATOM 629 C C . ALA A 1 86 ? -1.382 7.886 -6.634 1.00 95.00 86 ALA A C 1
ATOM 631 O O . ALA A 1 86 ? -0.353 7.296 -6.958 1.00 95.00 86 ALA A O 1
ATOM 632 N N . PRO A 1 87 ? -1.431 8.624 -5.504 1.00 93.94 87 PRO A N 1
ATOM 633 C CA . PRO A 1 87 ? -0.245 8.814 -4.676 1.00 93.94 87 PRO A CA 1
ATOM 634 C C . PRO A 1 87 ? 0.294 7.500 -4.102 1.00 93.94 87 PRO A C 1
ATOM 636 O O . PRO A 1 87 ? 1.495 7.268 -4.151 1.00 93.94 87 PRO A O 1
ATOM 639 N N . ALA A 1 88 ? -0.582 6.623 -3.600 1.00 93.69 88 ALA A N 1
ATOM 640 C CA . ALA A 1 88 ? -0.173 5.357 -2.995 1.00 93.69 88 ALA A CA 1
ATOM 641 C C . ALA A 1 88 ? 0.427 4.401 -4.036 1.00 93.69 88 ALA A C 1
ATOM 643 O O . ALA A 1 88 ? 1.484 3.817 -3.801 1.00 93.69 88 ALA A O 1
ATOM 644 N N . VAL A 1 89 ? -0.209 4.298 -5.208 1.00 94.50 89 VAL A N 1
ATOM 645 C CA . VAL A 1 89 ? 0.262 3.450 -6.312 1.00 94.50 89 VAL A CA 1
ATOM 646 C C . VAL A 1 89 ? 1.602 3.934 -6.850 1.00 94.50 89 VAL A C 1
ATOM 648 O O . VAL A 1 89 ? 2.521 3.133 -6.994 1.00 94.50 89 VAL A O 1
ATOM 651 N N . LEU A 1 90 ? 1.754 5.239 -7.091 1.00 94.81 90 LEU A N 1
ATOM 652 C CA . LEU A 1 90 ? 3.013 5.793 -7.588 1.00 94.81 90 LEU A CA 1
ATOM 653 C C . LEU A 1 90 ? 4.135 5.667 -6.553 1.00 94.81 90 LEU A C 1
ATOM 655 O O . LEU A 1 90 ? 5.246 5.294 -6.915 1.00 94.81 90 LEU A O 1
ATOM 659 N N . SER A 1 91 ? 3.864 5.912 -5.265 1.00 95.00 91 SER A N 1
ATOM 660 C CA . SER A 1 91 ? 4.856 5.691 -4.205 1.00 95.00 91 SER A CA 1
ATOM 661 C C . SER A 1 91 ? 5.328 4.238 -4.149 1.00 95.00 91 SER A C 1
ATOM 663 O O . SER A 1 91 ? 6.528 3.999 -4.030 1.00 95.00 91 SER A O 1
ATOM 665 N N . TYR A 1 92 ? 4.411 3.275 -4.274 1.00 94.25 92 TYR A N 1
ATOM 666 C CA . TYR A 1 92 ? 4.775 1.862 -4.330 1.00 94.25 92 TYR A CA 1
ATOM 667 C C . TYR A 1 92 ? 5.590 1.526 -5.586 1.00 94.25 92 TYR A C 1
ATOM 669 O O . TYR A 1 92 ? 6.627 0.874 -5.491 1.00 94.25 92 TYR A O 1
ATOM 677 N N . LEU A 1 93 ? 5.180 2.030 -6.752 1.00 94.12 93 LEU A N 1
ATOM 678 C CA . LEU A 1 93 ? 5.899 1.810 -8.003 1.00 94.12 93 LEU A CA 1
ATOM 679 C C . LEU A 1 93 ? 7.338 2.340 -7.930 1.00 94.12 93 LEU A C 1
ATOM 681 O O . LEU A 1 93 ? 8.271 1.626 -8.288 1.00 94.12 93 LEU A O 1
ATOM 685 N N . PHE A 1 94 ? 7.541 3.551 -7.403 1.00 93.69 94 PHE A N 1
ATOM 686 C CA . PHE A 1 94 ? 8.883 4.104 -7.206 1.00 93.69 94 PHE A CA 1
ATOM 687 C C . PHE A 1 94 ? 9.710 3.307 -6.197 1.00 93.69 94 PHE A C 1
ATOM 689 O O . PHE A 1 94 ? 10.911 3.149 -6.405 1.00 93.69 94 PHE A O 1
ATOM 696 N N . HIS A 1 95 ? 9.091 2.770 -5.141 1.00 94.19 95 HIS A N 1
ATOM 697 C CA . HIS A 1 95 ? 9.778 1.864 -4.221 1.00 94.19 95 HIS A CA 1
ATOM 698 C C . HIS A 1 95 ? 10.299 0.619 -4.956 1.00 94.19 95 HIS A C 1
ATOM 700 O O . HIS A 1 95 ? 11.479 0.297 -4.838 1.00 94.19 95 HIS A O 1
ATOM 706 N N . ARG A 1 96 ? 9.467 -0.012 -5.795 1.00 92.25 96 ARG A N 1
ATOM 707 C CA . ARG A 1 96 ? 9.846 -1.213 -6.557 1.00 92.25 96 ARG A CA 1
ATOM 708 C C . ARG A 1 96 ? 10.850 -0.950 -7.671 1.00 92.25 96 ARG A C 1
ATOM 710 O O . ARG A 1 96 ? 11.700 -1.798 -7.933 1.00 92.25 96 ARG A O 1
ATOM 717 N N . ILE A 1 97 ? 10.780 0.213 -8.313 1.00 92.00 97 ILE A N 1
ATOM 718 C CA . ILE A 1 97 ? 11.826 0.674 -9.231 1.00 92.00 97 ILE A CA 1
ATOM 719 C C . ILE A 1 97 ? 13.137 0.853 -8.461 1.00 92.00 97 ILE A C 1
ATOM 721 O O . ILE A 1 97 ? 14.169 0.370 -8.914 1.00 92.00 97 ILE A O 1
ATOM 725 N N . GLY A 1 98 ? 13.090 1.482 -7.282 1.00 92.56 98 GLY A N 1
ATOM 726 C CA . GLY A 1 98 ? 14.245 1.687 -6.408 1.00 92.56 98 GLY A CA 1
ATOM 727 C C . GLY A 1 98 ? 14.971 0.390 -6.051 1.00 92.56 98 GLY A C 1
ATOM 728 O O . GLY A 1 98 ? 16.191 0.339 -6.164 1.00 92.56 98 GLY A O 1
ATOM 729 N N . ASP A 1 99 ? 14.233 -0.676 -5.729 1.00 91.62 99 ASP A N 1
ATOM 730 C CA . ASP A 1 99 ? 14.803 -2.001 -5.431 1.00 91.62 99 ASP A CA 1
ATOM 731 C C . ASP A 1 99 ? 15.588 -2.613 -6.609 1.00 91.62 99 ASP A C 1
ATOM 733 O O . ASP A 1 99 ? 16.405 -3.514 -6.415 1.00 91.62 99 ASP A O 1
ATOM 737 N N . ARG A 1 100 ? 15.349 -2.143 -7.842 1.00 89.00 100 ARG A N 1
ATOM 738 C CA . ARG A 1 100 ? 16.044 -2.600 -9.057 1.00 89.00 100 ARG A CA 1
ATOM 739 C C . ARG A 1 100 ? 17.248 -1.743 -9.435 1.00 89.00 100 ARG A C 1
ATOM 741 O O . ARG A 1 100 ? 18.001 -2.140 -10.324 1.00 89.00 100 ARG A O 1
ATOM 748 N N . LEU A 1 101 ? 17.424 -0.578 -8.814 1.00 90.81 101 LEU A N 1
ATOM 749 C CA . LEU A 1 101 ? 18.546 0.308 -9.107 1.00 90.81 101 LEU A CA 1
ATOM 750 C C . LEU A 1 101 ? 19.811 -0.229 -8.427 1.00 90.81 101 LEU A C 1
ATOM 752 O O . LEU A 1 101 ? 20.024 -0.054 -7.232 1.00 90.81 101 LEU A O 1
ATOM 756 N N . ASP A 1 102 ? 20.672 -0.866 -9.219 1.00 91.69 102 ASP A N 1
ATOM 757 C CA . ASP A 1 102 ? 21.913 -1.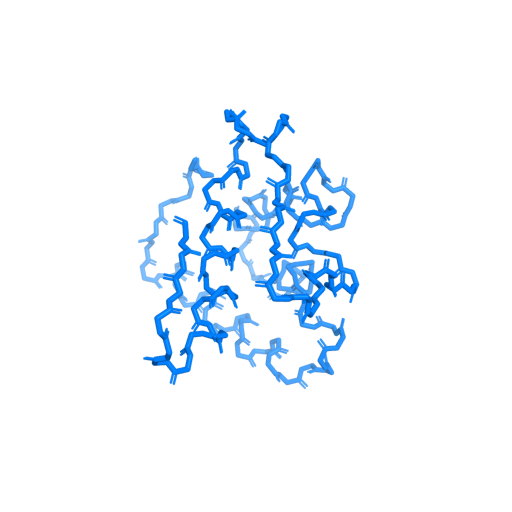516 -8.772 1.00 91.69 102 ASP A CA 1
ATOM 758 C C . ASP A 1 102 ? 23.172 -0.637 -8.929 1.00 91.69 102 ASP A C 1
ATOM 760 O O . ASP A 1 102 ? 24.299 -1.104 -8.764 1.00 91.69 102 ASP A O 1
ATOM 764 N N . GLY A 1 103 ? 22.989 0.648 -9.247 1.00 92.56 103 GLY A N 1
ATOM 765 C CA . GLY A 1 103 ? 24.062 1.626 -9.451 1.00 92.56 103 GLY A CA 1
ATOM 766 C C . GLY A 1 103 ? 24.497 1.805 -10.908 1.00 92.56 103 GLY A C 1
ATOM 767 O O . GLY A 1 103 ? 25.256 2.731 -11.201 1.00 92.56 103 GLY A O 1
ATOM 768 N N . ARG A 1 104 ? 24.004 0.981 -11.845 1.00 92.94 104 ARG A N 1
ATOM 769 C CA . ARG A 1 104 ? 24.210 1.221 -13.281 1.00 92.94 104 ARG A CA 1
ATOM 770 C C . ARG A 1 104 ? 23.415 2.447 -13.759 1.00 92.94 104 ARG A C 1
ATOM 772 O O . ARG A 1 104 ? 22.322 2.707 -13.244 1.00 92.94 104 ARG A O 1
ATOM 779 N N . PRO A 1 105 ? 23.912 3.188 -14.770 1.00 93.38 105 PRO A N 1
ATOM 780 C CA . PRO A 1 105 ? 23.161 4.284 -15.376 1.00 93.38 105 PRO A CA 1
ATOM 781 C C . PRO A 1 105 ? 21.785 3.806 -15.852 1.00 93.38 105 PRO A C 1
ATOM 783 O O . PRO A 1 105 ? 21.696 2.912 -16.690 1.00 93.38 105 PRO A O 1
ATOM 786 N N . THR A 1 106 ? 20.727 4.399 -15.304 1.00 92.44 106 THR A N 1
ATOM 787 C CA . THR A 1 106 ? 19.331 4.035 -15.576 1.00 92.44 106 THR A CA 1
ATOM 788 C C . THR A 1 106 ? 18.551 5.299 -15.923 1.00 92.44 106 THR A C 1
ATOM 790 O O . THR A 1 106 ? 18.738 6.330 -15.276 1.00 92.44 106 THR A O 1
ATOM 793 N N . LEU A 1 107 ? 17.700 5.227 -16.948 1.00 91.19 107 LEU A N 1
ATOM 794 C CA . LEU A 1 107 ? 16.759 6.290 -17.297 1.00 91.19 107 LEU A CA 1
ATOM 795 C C . LEU A 1 107 ? 15.419 6.005 -16.614 1.00 91.19 107 LEU A C 1
ATOM 797 O O . LEU A 1 107 ? 14.919 4.884 -16.710 1.00 91.19 107 LEU A O 1
ATOM 801 N N . LEU A 1 108 ? 14.868 7.016 -15.947 1.00 86.88 108 LEU A N 1
ATOM 802 C CA . LEU A 1 108 ? 13.518 7.013 -15.384 1.00 86.88 108 LEU A CA 1
ATOM 803 C C . LEU A 1 108 ? 12.653 8.031 -16.124 1.00 86.88 108 LEU A C 1
ATOM 805 O O . LEU A 1 108 ? 13.187 9.126 -16.419 1.00 86.88 108 LEU A O 1
#